Protein AF-A0A2I1R5F7-F1 (afdb_monomer_lite)

Sequence (65 aa):
MSEIAAGRIAHLLHVPLSELVAAIRRGEIAGRVQGSTATVTESVSRLLVWASNRRSDEITDNTTN

Organism: NCBI:txid2055

Secondary structure (DSSP, 8-state):
---EEHHHHHHHHT--HHHHHHHHHTTSS-EEEETTEEEE-S-HHHHHHHHHHHHHHHHHHTT--

Structure (mmCIF, N/CA/C/O backbone):
data_AF-A0A2I1R5F7-F1
#
_entry.id   AF-A0A2I1R5F7-F1
#
loop_
_atom_site.group_PDB
_atom_site.id
_atom_site.type_symbol
_atom_site.label_atom_id
_atom_site.label_alt_id
_atom_site.label_comp_id
_atom_site.label_asym_id
_atom_site.label_entity_id
_atom_site.label_seq_id
_atom_site.pdbx_PDB_ins_code
_atom_site.Cartn_x
_atom_site.Cartn_y
_atom_site.Cartn_z
_atom_site.occupancy
_atom_site.B_iso_or_equiv
_atom_site.auth_seq_id
_atom_site.auth_comp_id
_atom_site.auth_asym_id
_atom_site.auth_atom_id
_atom_site.pdbx_PDB_model_num
ATOM 1 N N . MET A 1 1 ? -7.182 -15.526 -5.902 1.00 60.19 1 MET A N 1
ATOM 2 C CA . MET A 1 1 ? -6.629 -14.359 -5.183 1.00 60.19 1 MET A CA 1
ATOM 3 C C . MET A 1 1 ? -5.910 -13.517 -6.229 1.00 60.19 1 MET A C 1
ATOM 5 O O . MET A 1 1 ? -5.127 -14.096 -6.970 1.00 60.19 1 MET A O 1
ATOM 9 N N . SER A 1 2 ? -6.260 -12.240 -6.395 1.00 76.88 2 SER A N 1
ATOM 10 C CA . SER A 1 2 ? -5.716 -11.400 -7.476 1.00 76.88 2 SER A CA 1
ATOM 11 C C . SER A 1 2 ? -4.480 -10.644 -6.989 1.00 76.88 2 SER A C 1
ATOM 13 O O . SER A 1 2 ? -4.547 -9.985 -5.957 1.00 76.88 2 SER A O 1
ATOM 15 N N . GLU A 1 3 ? -3.372 -10.732 -7.725 1.00 86.12 3 GLU A N 1
ATOM 16 C CA . GLU A 1 3 ? -2.161 -9.942 -7.479 1.00 86.12 3 GLU A CA 1
ATOM 17 C C . GLU A 1 3 ? -2.188 -8.669 -8.329 1.00 86.12 3 GLU A C 1
ATOM 19 O O . GLU A 1 3 ? -2.350 -8.731 -9.548 1.00 86.12 3 GLU A O 1
ATOM 24 N N . ILE A 1 4 ? -2.029 -7.506 -7.693 1.00 91.81 4 ILE A N 1
ATOM 25 C CA . ILE A 1 4 ? -1.995 -6.208 -8.380 1.00 91.81 4 ILE A CA 1
ATOM 26 C C . ILE A 1 4 ? -0.640 -5.550 -8.140 1.00 91.81 4 ILE A C 1
ATOM 28 O O . ILE A 1 4 ? -0.131 -5.550 -7.022 1.00 91.81 4 ILE A O 1
ATOM 32 N N . ALA A 1 5 ? -0.057 -4.954 -9.181 1.00 95.00 5 ALA A N 1
ATOM 33 C CA . ALA A 1 5 ? 1.182 -4.195 -9.057 1.00 95.00 5 ALA A CA 1
ATOM 34 C C . ALA A 1 5 ? 1.039 -3.063 -8.023 1.00 95.00 5 ALA A C 1
ATOM 36 O O . ALA A 1 5 ? 0.144 -2.218 -8.136 1.00 95.00 5 ALA A O 1
ATOM 37 N N . ALA A 1 6 ? 1.959 -3.007 -7.056 1.00 94.38 6 ALA A N 1
ATOM 38 C CA . ALA A 1 6 ? 1.946 -2.013 -5.982 1.00 94.38 6 ALA A CA 1
ATOM 39 C C . ALA A 1 6 ? 1.979 -0.575 -6.523 1.00 94.38 6 ALA A C 1
ATOM 41 O O . ALA A 1 6 ? 1.321 0.294 -5.968 1.00 94.38 6 ALA A O 1
ATOM 42 N N . GLY A 1 7 ? 2.650 -0.332 -7.657 1.00 95.12 7 GLY A N 1
ATOM 43 C CA . GLY A 1 7 ? 2.656 0.974 -8.332 1.00 95.12 7 GLY A CA 1
ATOM 44 C C . GLY A 1 7 ? 1.259 1.479 -8.701 1.00 95.12 7 GLY A C 1
ATOM 45 O O . GLY A 1 7 ?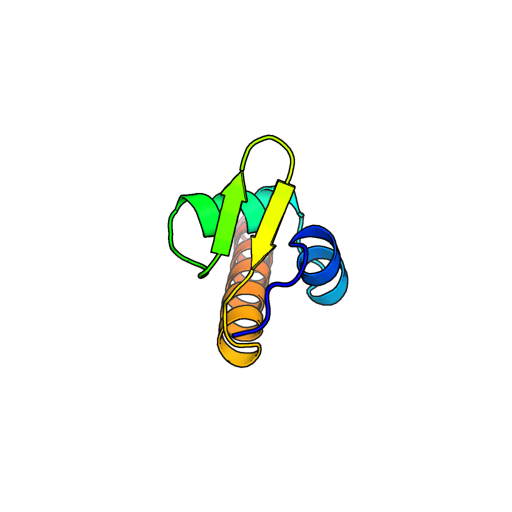 0.936 2.641 -8.467 1.00 95.12 7 GLY A O 1
ATOM 46 N N . ARG A 1 8 ? 0.396 0.594 -9.214 1.00 94.88 8 ARG A N 1
ATOM 47 C CA . ARG A 1 8 ? -0.982 0.953 -9.573 1.00 94.88 8 ARG A CA 1
ATOM 48 C C . ARG A 1 8 ? -1.825 1.238 -8.333 1.00 94.88 8 ARG A C 1
ATOM 50 O O . ARG A 1 8 ? -2.615 2.174 -8.343 1.00 94.88 8 ARG A O 1
ATOM 57 N N . ILE A 1 9 ? -1.646 0.450 -7.274 1.00 94.69 9 ILE A N 1
ATOM 58 C CA . ILE A 1 9 ? -2.340 0.660 -5.997 1.00 94.69 9 ILE A CA 1
ATOM 59 C C . ILE A 1 9 ? -1.907 1.980 -5.354 1.00 94.69 9 ILE A C 1
ATOM 61 O O . ILE A 1 9 ? -2.762 2.771 -4.973 1.00 94.69 9 ILE A O 1
ATOM 65 N N . ALA A 1 10 ? -0.601 2.251 -5.301 1.00 94.38 10 ALA A N 1
ATOM 66 C CA . ALA A 1 10 ? -0.054 3.491 -4.759 1.00 94.38 10 ALA A CA 1
ATOM 67 C C . ALA A 1 10 ? -0.625 4.724 -5.474 1.00 94.38 10 ALA A C 1
ATOM 69 O O . ALA A 1 10 ? -1.073 5.666 -4.826 1.00 94.38 10 ALA A O 1
ATOM 70 N N . HIS A 1 11 ? -0.695 4.671 -6.808 1.00 94.62 11 HIS A N 1
ATOM 71 C CA . HIS A 1 11 ? -1.297 5.731 -7.612 1.00 94.62 11 HIS A CA 1
ATOM 72 C C . HIS A 1 11 ? -2.781 5.956 -7.280 1.00 94.62 11 HIS A C 1
ATOM 74 O O . HIS A 1 11 ? -3.183 7.091 -7.054 1.00 94.62 11 HIS A O 1
ATOM 80 N N . LEU A 1 12 ? -3.585 4.887 -7.202 1.00 93.94 12 LEU A N 1
ATOM 81 C CA . LEU A 1 12 ? -5.022 4.983 -6.906 1.00 93.94 12 LEU A CA 1
ATOM 82 C C . LEU A 1 12 ? -5.315 5.495 -5.491 1.00 93.94 12 LEU A C 1
ATOM 84 O O . LEU A 1 12 ? -6.297 6.199 -5.281 1.00 93.94 12 LEU A O 1
ATOM 88 N N . LEU A 1 13 ? -4.478 5.128 -4.521 1.00 92.44 13 LEU A N 1
ATOM 89 C CA . LEU A 1 13 ? -4.626 5.552 -3.129 1.00 92.44 13 LEU A CA 1
ATOM 90 C C . LEU A 1 13 ? -3.985 6.918 -2.854 1.00 92.44 13 LEU A C 1
ATOM 92 O O . LEU A 1 13 ? -4.110 7.424 -1.742 1.00 92.44 13 LEU A O 1
ATOM 96 N N . HIS A 1 14 ? -3.321 7.518 -3.849 1.00 93.12 14 HIS A N 1
ATOM 97 C CA . HIS A 1 14 ? -2.542 8.747 -3.697 1.00 93.12 14 HIS A CA 1
ATOM 98 C C . HIS A 1 14 ? -1.523 8.664 -2.548 1.00 93.12 14 HIS A C 1
ATOM 100 O O . HIS A 1 14 ? -1.368 9.611 -1.783 1.00 93.12 14 HIS A O 1
ATOM 106 N N . VAL A 1 15 ? -0.834 7.525 -2.435 1.00 93.00 15 VAL A N 1
AT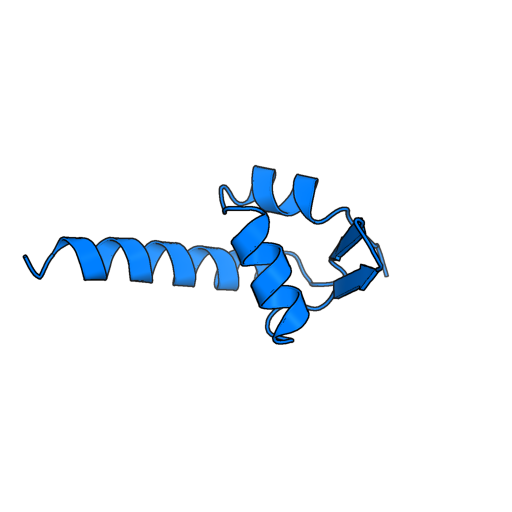OM 107 C CA . VAL A 1 15 ? 0.244 7.311 -1.459 1.00 93.00 15 VAL A CA 1
ATOM 108 C C . VAL A 1 15 ? 1.585 7.134 -2.175 1.00 93.00 15 VAL A C 1
ATOM 110 O O . VAL A 1 15 ? 1.621 6.612 -3.297 1.00 93.00 15 VAL A O 1
ATOM 113 N N . PRO A 1 16 ? 2.713 7.502 -1.550 1.00 94.38 16 PRO A N 1
ATOM 114 C CA . PRO A 1 16 ? 4.033 7.193 -2.080 1.00 94.38 16 PRO A CA 1
ATOM 115 C C . PRO A 1 16 ? 4.232 5.681 -2.276 1.00 94.38 16 PRO A C 1
ATOM 117 O O . PRO A 1 16 ? 3.994 4.873 -1.375 1.00 94.38 16 PRO A O 1
ATOM 120 N N . LEU A 1 17 ? 4.739 5.275 -3.447 1.00 94.81 17 LEU A N 1
ATOM 121 C CA . LEU A 1 17 ? 5.039 3.862 -3.720 1.00 94.81 17 LEU A CA 1
ATOM 122 C C . LEU A 1 17 ? 6.055 3.289 -2.722 1.00 94.81 17 LEU A C 1
ATOM 124 O O . LEU A 1 17 ? 5.917 2.146 -2.291 1.00 94.81 17 LEU A O 1
ATOM 128 N N . SER A 1 18 ? 7.064 4.074 -2.344 1.00 95.00 18 SER A N 1
ATOM 129 C CA . SER A 1 18 ? 8.072 3.687 -1.350 1.00 95.00 18 SER A CA 1
ATOM 130 C C . SER A 1 18 ? 7.442 3.311 -0.009 1.00 95.00 18 SER A C 1
ATOM 132 O O . SER A 1 18 ? 7.835 2.323 0.608 1.00 95.00 18 SER A O 1
ATOM 134 N N . GLU A 1 19 ? 6.429 4.060 0.410 1.00 94.88 19 GLU A N 1
ATOM 135 C CA . GLU A 1 19 ? 5.719 3.852 1.662 1.00 94.88 19 GLU A CA 1
ATOM 136 C C . GLU A 1 19 ? 4.837 2.600 1.618 1.00 94.88 19 GLU A C 1
ATOM 138 O O . GLU A 1 19 ? 4.864 1.791 2.549 1.00 94.88 19 GLU A O 1
ATOM 143 N N . LEU A 1 20 ? 4.123 2.386 0.508 1.00 95.31 20 LEU A N 1
ATOM 144 C CA . LEU A 1 20 ? 3.350 1.162 0.297 1.00 95.31 20 LEU A CA 1
ATOM 145 C C . LEU A 1 20 ? 4.259 -0.076 0.267 1.00 95.31 20 LEU A C 1
ATOM 147 O O . LEU A 1 20 ? 3.959 -1.086 0.898 1.00 95.31 20 LEU A O 1
ATOM 151 N N . VAL A 1 21 ? 5.406 -0.001 -0.413 1.00 96.38 21 VAL A N 1
ATOM 152 C CA . VAL A 1 21 ? 6.401 -1.086 -0.424 1.00 96.38 21 VAL A CA 1
ATOM 153 C C . VAL A 1 21 ? 6.938 -1.351 0.981 1.00 96.38 21 VAL A C 1
ATOM 155 O O . VAL A 1 21 ? 7.091 -2.510 1.370 1.00 96.38 21 VAL A O 1
ATOM 158 N N . ALA A 1 22 ? 7.204 -0.304 1.762 1.00 95.50 22 ALA A N 1
ATOM 159 C CA . ALA A 1 22 ? 7.641 -0.450 3.143 1.00 95.50 22 ALA A CA 1
ATOM 160 C C . ALA A 1 22 ? 6.562 -1.121 4.012 1.00 95.50 22 ALA A C 1
ATOM 162 O O . ALA A 1 22 ? 6.888 -2.013 4.791 1.00 95.50 22 ALA A O 1
ATOM 163 N N . ALA A 1 23 ? 5.285 -0.777 3.828 1.00 95.50 23 ALA A N 1
ATOM 164 C CA . ALA A 1 23 ? 4.171 -1.416 4.528 1.00 95.50 23 ALA A CA 1
ATOM 165 C C . ALA A 1 23 ? 4.029 -2.908 4.184 1.00 95.50 23 ALA A C 1
ATOM 167 O O . ALA A 1 23 ? 3.807 -3.721 5.081 1.00 95.50 23 ALA A O 1
ATOM 168 N N . ILE A 1 24 ? 4.242 -3.292 2.919 1.00 96.00 24 ILE A N 1
ATOM 169 C CA . ILE A 1 24 ? 4.288 -4.709 2.516 1.00 96.00 24 ILE A CA 1
ATOM 170 C C . ILE A 1 24 ? 5.451 -5.424 3.216 1.00 96.00 24 ILE A C 1
ATOM 172 O O . ILE A 1 24 ? 5.276 -6.506 3.769 1.00 96.00 24 ILE A O 1
ATOM 176 N N . ARG A 1 25 ? 6.643 -4.811 3.250 1.00 95.44 25 ARG A N 1
ATOM 177 C CA . ARG A 1 25 ? 7.823 -5.393 3.919 1.00 95.44 25 ARG A CA 1
ATOM 178 C C . ARG A 1 25 ? 7.645 -5.538 5.431 1.00 95.44 25 ARG A C 1
ATOM 180 O O . ARG A 1 25 ? 8.187 -6.479 6.000 1.00 95.44 25 ARG A O 1
ATOM 187 N N . ARG A 1 26 ? 6.895 -4.634 6.068 1.00 95.25 26 ARG A N 1
ATOM 188 C CA . ARG A 1 26 ? 6.548 -4.701 7.498 1.00 95.25 26 ARG A CA 1
ATOM 189 C C . ARG A 1 26 ? 5.393 -5.662 7.803 1.00 95.25 26 ARG A C 1
ATOM 191 O O . ARG A 1 26 ? 5.120 -5.909 8.970 1.00 95.25 26 ARG A O 1
ATOM 198 N N . GLY A 1 27 ? 4.727 -6.207 6.782 1.00 94.81 27 GLY A N 1
ATOM 199 C CA . GLY A 1 27 ? 3.577 -7.098 6.950 1.00 94.81 27 GLY A CA 1
ATOM 200 C C . GLY A 1 27 ? 2.274 -6.384 7.328 1.00 94.81 27 GLY A C 1
ATOM 201 O O . GLY A 1 27 ? 1.314 -7.042 7.718 1.00 94.81 27 GLY A O 1
ATOM 202 N N . GLU A 1 28 ? 2.214 -5.055 7.207 1.00 94.56 28 GLU A N 1
ATOM 203 C CA . GLU A 1 28 ? 0.985 -4.275 7.431 1.00 94.56 28 GLU A CA 1
ATOM 204 C C . GLU A 1 28 ? -0.047 -4.513 6.320 1.00 94.56 28 GLU A C 1
ATOM 206 O O . GLU A 1 28 ? -1.253 -4.543 6.573 1.00 94.56 28 GLU A O 1
ATOM 211 N N . ILE A 1 29 ? 0.446 -4.685 5.090 1.00 95.75 29 ILE A N 1
ATOM 212 C CA . ILE A 1 29 ? -0.335 -4.950 3.881 1.00 95.75 29 ILE A CA 1
ATOM 213 C C . ILE A 1 29 ? 0.068 -6.311 3.323 1.00 95.75 29 ILE A C 1
ATOM 215 O O . ILE A 1 29 ? 1.254 -6.560 3.096 1.00 95.75 29 ILE A O 1
ATOM 219 N N . ALA A 1 30 ? -0.911 -7.178 3.046 1.00 95.88 30 ALA A N 1
ATOM 220 C CA . ALA A 1 30 ? -0.645 -8.431 2.353 1.00 95.88 30 ALA A CA 1
ATOM 221 C C . ALA A 1 30 ? -0.119 -8.170 0.932 1.00 95.88 30 ALA A C 1
ATOM 223 O O . ALA A 1 30 ? -0.745 -7.496 0.108 1.00 95.88 30 ALA A O 1
ATOM 224 N N . GLY A 1 31 ? 1.058 -8.712 0.644 1.00 95.00 31 GLY A N 1
ATOM 225 C CA . GLY A 1 31 ? 1.717 -8.556 -0.639 1.00 95.00 31 GLY A CA 1
ATOM 226 C C . GLY A 1 31 ? 3.064 -9.258 -0.664 1.00 95.00 31 GLY A C 1
ATOM 227 O O . GLY A 1 31 ? 3.482 -9.894 0.306 1.00 95.00 31 GLY A O 1
ATOM 228 N N . ARG A 1 32 ? 3.763 -9.130 -1.787 1.00 96.00 32 ARG A N 1
ATOM 229 C CA . ARG A 1 32 ? 5.107 -9.675 -1.963 1.00 96.00 32 ARG A CA 1
ATOM 230 C C . ARG A 1 32 ? 5.999 -8.634 -2.615 1.00 96.00 32 ARG A C 1
ATOM 232 O O . ARG A 1 32 ? 5.581 -7.913 -3.515 1.00 96.00 32 ARG A O 1
ATOM 239 N N . VAL A 1 33 ? 7.254 -8.590 -2.180 1.00 95.25 33 VAL A N 1
ATOM 240 C CA . VAL A 1 33 ? 8.307 -7.824 -2.849 1.00 95.25 33 VAL A CA 1
ATOM 241 C C . VAL A 1 33 ? 9.383 -8.797 -3.307 1.00 95.25 33 VAL A C 1
ATOM 243 O O . VAL A 1 33 ? 9.956 -9.514 -2.488 1.00 95.25 33 V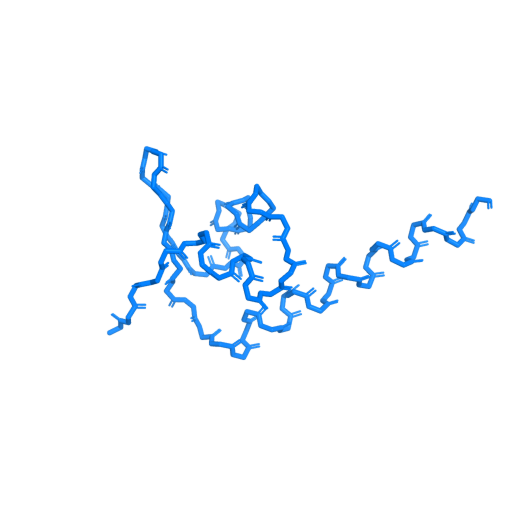AL A O 1
ATOM 246 N N . GLN A 1 34 ? 9.646 -8.835 -4.610 1.00 93.94 34 GLN A N 1
ATOM 247 C CA . GLN A 1 34 ? 10.650 -9.694 -5.229 1.00 93.94 34 GLN A CA 1
ATOM 248 C C . GLN A 1 34 ? 11.510 -8.866 -6.186 1.00 93.94 34 GLN A C 1
ATOM 250 O O . GLN A 1 34 ? 11.039 -8.402 -7.224 1.00 93.94 34 GLN A O 1
ATOM 255 N N . GLY A 1 35 ? 12.781 -8.668 -5.824 1.00 90.44 35 GLY A N 1
ATOM 256 C CA . GLY A 1 35 ? 13.684 -7.784 -6.563 1.00 90.44 35 GLY A CA 1
ATOM 257 C C . GLY A 1 35 ? 13.108 -6.369 -6.677 1.00 90.44 35 GLY A C 1
ATOM 258 O O . GLY A 1 35 ? 12.796 -5.745 -5.661 1.00 90.44 35 GLY A O 1
ATOM 259 N N . SER A 1 36 ? 12.939 -5.899 -7.914 1.00 90.06 36 SER A N 1
ATOM 260 C CA . SER A 1 36 ? 12.373 -4.582 -8.246 1.00 90.06 36 SER A CA 1
ATOM 261 C C . SER A 1 36 ? 10.848 -4.580 -8.407 1.00 90.06 36 SER A C 1
ATOM 263 O O . SER A 1 36 ? 10.267 -3.542 -8.719 1.00 90.06 36 SER A O 1
ATOM 265 N N . THR A 1 37 ? 10.190 -5.723 -8.203 1.00 92.25 37 THR A N 1
ATOM 266 C CA . THR A 1 37 ? 8.742 -5.876 -8.369 1.00 92.25 37 THR A CA 1
ATOM 267 C C . THR A 1 37 ? 8.063 -5.993 -7.0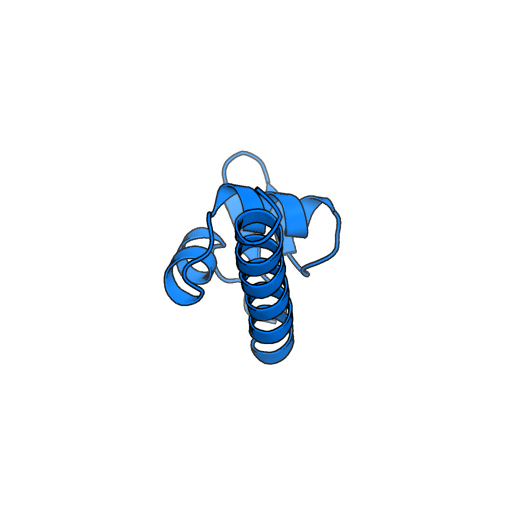10 1.00 92.25 37 THR A C 1
ATOM 269 O O . THR A 1 37 ? 8.501 -6.751 -6.145 1.00 92.25 37 THR A O 1
ATOM 272 N N . ALA A 1 38 ? 6.959 -5.270 -6.827 1.00 95.75 38 ALA A N 1
ATOM 273 C CA . ALA A 1 38 ? 6.099 -5.384 -5.654 1.00 95.75 38 ALA A CA 1
ATOM 274 C C . ALA A 1 38 ? 4.643 -5.600 -6.080 1.00 95.75 38 ALA A C 1
ATOM 276 O O . ALA A 1 38 ? 4.131 -4.887 -6.950 1.00 95.75 38 ALA A O 1
ATOM 277 N N . THR A 1 39 ? 3.976 -6.566 -5.454 1.00 96.81 39 THR A N 1
ATOM 278 C CA . THR A 1 39 ? 2.562 -6.885 -5.663 1.00 96.81 39 THR A CA 1
ATOM 279 C C . THR A 1 39 ? 1.795 -6.836 -4.349 1.00 96.81 39 THR A C 1
ATOM 281 O O . THR A 1 39 ? 2.346 -7.064 -3.273 1.00 96.81 39 THR A O 1
ATOM 284 N N . VAL A 1 40 ? 0.511 -6.513 -4.449 1.00 96.06 40 VAL A N 1
ATOM 285 C CA . VAL A 1 40 ? -0.442 -6.443 -3.343 1.00 96.06 40 VAL A CA 1
ATOM 286 C C . VAL A 1 40 ? -1.483 -7.542 -3.538 1.00 96.06 40 VAL A C 1
ATOM 288 O O . VAL A 1 40 ? -2.026 -7.692 -4.634 1.00 96.06 40 VAL A O 1
ATOM 291 N N . THR A 1 41 ? -1.749 -8.294 -2.471 1.00 95.38 41 THR A N 1
ATOM 292 C CA . THR A 1 41 ? -2.748 -9.378 -2.382 1.00 95.38 41 THR A CA 1
ATOM 293 C C . THR A 1 41 ? -3.799 -9.107 -1.305 1.00 95.38 41 THR A C 1
ATOM 295 O O . THR A 1 41 ? -4.469 -10.017 -0.822 1.00 95.38 41 THR A O 1
ATOM 298 N N . GLU A 1 42 ? -3.937 -7.848 -0.905 1.00 92.75 42 GLU A N 1
ATOM 299 C CA . GLU A 1 42 ? -4.808 -7.410 0.176 1.00 92.75 42 GLU A CA 1
ATOM 300 C C . GLU A 1 42 ? -6.204 -6.997 -0.320 1.00 92.75 42 GLU A C 1
ATOM 302 O O . GLU A 1 42 ? -6.396 -6.630 -1.482 1.00 92.75 42 GLU A O 1
ATOM 307 N N . SER A 1 43 ? -7.195 -7.035 0.574 1.00 93.38 43 SER A N 1
ATOM 308 C CA . SER A 1 43 ? -8.539 -6.526 0.283 1.00 93.38 43 SER A CA 1
ATOM 309 C C . SER A 1 43 ? -8.554 -5.005 0.075 1.00 93.38 43 SER A C 1
ATOM 311 O O . SER A 1 43 ? -7.846 -4.254 0.750 1.00 93.38 43 SER A O 1
ATOM 313 N N . VAL A 1 44 ? -9.430 -4.530 -0.819 1.00 91.19 44 VAL A N 1
ATOM 314 C CA . VAL A 1 44 ? -9.599 -3.090 -1.101 1.00 91.19 44 VAL A CA 1
ATOM 315 C C . VAL A 1 44 ? -9.953 -2.308 0.165 1.00 91.19 44 VAL A C 1
ATOM 317 O O . VAL A 1 44 ? -9.367 -1.261 0.419 1.00 91.19 44 VAL A O 1
ATOM 320 N N . SER A 1 45 ? -10.862 -2.823 0.997 1.00 93.88 45 SER A N 1
ATOM 321 C CA . SER A 1 45 ? -11.272 -2.158 2.240 1.00 93.88 45 SER A CA 1
ATOM 322 C C . SER A 1 45 ? -10.099 -1.938 3.197 1.00 93.88 45 SER A C 1
ATOM 324 O O . SER A 1 45 ? -9.960 -0.848 3.746 1.00 93.88 45 SER A O 1
ATOM 326 N N . ARG A 1 46 ? -9.218 -2.933 3.369 1.00 93.06 46 ARG A N 1
ATOM 327 C CA . ARG A 1 46 ? -8.050 -2.794 4.249 1.00 93.06 46 ARG A CA 1
ATOM 328 C C . ARG A 1 46 ? -7.020 -1.818 3.681 1.00 93.06 46 ARG A C 1
ATOM 330 O O . ARG A 1 46 ? -6.447 -1.044 4.441 1.00 93.06 46 ARG A O 1
ATOM 337 N N . LEU A 1 47 ? -6.827 -1.816 2.361 1.00 93.75 47 LEU A N 1
ATOM 338 C CA . LEU A 1 47 ? -5.966 -0.846 1.681 1.00 93.75 47 LEU A CA 1
ATOM 339 C C . LEU A 1 47 ? -6.449 0.595 1.890 1.00 93.75 47 LEU A C 1
ATOM 341 O O . LEU A 1 47 ? -5.633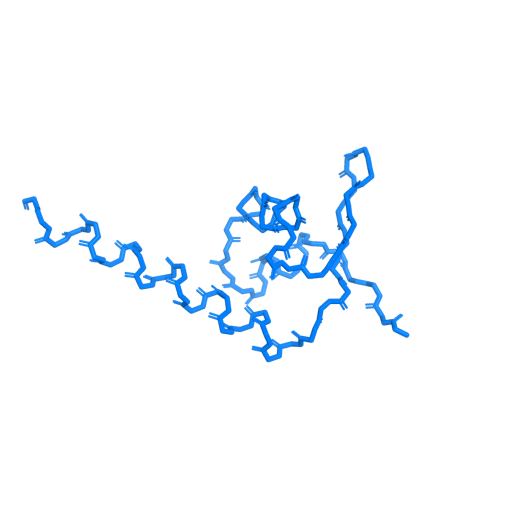 1.474 2.157 1.00 93.75 47 LEU A O 1
ATOM 345 N N . LEU A 1 48 ? -7.763 0.825 1.815 1.00 93.50 48 LEU A N 1
ATOM 346 C CA . LEU A 1 48 ? -8.360 2.138 2.063 1.00 93.50 48 LEU A CA 1
ATOM 347 C C . LEU A 1 48 ? -8.160 2.587 3.514 1.00 93.50 48 LEU A C 1
ATOM 349 O O . LEU A 1 48 ? -7.705 3.703 3.734 1.00 93.50 48 LEU A O 1
ATOM 353 N N . VAL A 1 49 ? -8.427 1.714 4.494 1.00 94.31 49 VAL A N 1
ATOM 354 C CA . VAL A 1 49 ? -8.206 2.025 5.921 1.00 94.31 49 VAL A CA 1
ATOM 355 C C . VAL A 1 49 ? -6.741 2.367 6.191 1.00 94.31 49 VAL A C 1
ATOM 357 O O . VAL A 1 49 ? -6.447 3.364 6.846 1.00 94.31 49 VAL A O 1
ATOM 360 N N . TRP A 1 50 ? -5.814 1.569 5.660 1.00 93.69 50 TRP A N 1
ATOM 361 C CA . TRP A 1 50 ? -4.384 1.822 5.814 1.00 93.69 50 TRP A CA 1
ATOM 362 C C . TRP A 1 50 ? -3.966 3.173 5.207 1.00 93.69 50 TRP A C 1
ATOM 364 O O . TRP A 1 50 ? -3.261 3.937 5.863 1.00 93.69 50 TRP A O 1
ATOM 374 N N . ALA A 1 51 ? -4.447 3.507 4.004 1.00 92.50 51 ALA A N 1
ATOM 375 C CA . ALA A 1 51 ? -4.144 4.783 3.354 1.00 92.50 51 ALA A CA 1
ATOM 376 C C . ALA A 1 51 ? -4.743 5.986 4.107 1.00 92.50 51 ALA A C 1
ATOM 378 O O . ALA A 1 51 ? -4.097 7.027 4.220 1.00 92.50 51 ALA A O 1
ATOM 379 N N . SER A 1 52 ? -5.955 5.848 4.657 1.00 91.44 52 SER A N 1
ATOM 380 C CA . SER A 1 52 ? -6.584 6.890 5.477 1.00 91.44 52 SER A CA 1
ATOM 381 C C . SER A 1 52 ? -5.777 7.200 6.737 1.00 91.44 52 SER A C 1
ATOM 383 O O . SER A 1 52 ? -5.561 8.374 7.025 1.00 91.44 52 SER A O 1
ATOM 385 N N . ASN A 1 53 ? -5.274 6.177 7.436 1.00 89.88 53 ASN A N 1
ATOM 386 C CA . ASN A 1 53 ? -4.465 6.373 8.643 1.00 89.88 53 ASN A CA 1
ATOM 387 C C . ASN A 1 53 ? -3.184 7.170 8.353 1.00 89.88 53 ASN A C 1
ATOM 389 O O . ASN A 1 53 ? -2.826 8.052 9.123 1.00 89.88 53 ASN A O 1
ATOM 393 N N . ARG A 1 54 ? -2.538 6.934 7.206 1.00 83.44 54 ARG A N 1
ATOM 394 C CA . ARG A 1 54 ? -1.310 7.657 6.833 1.00 83.44 54 ARG A CA 1
ATOM 395 C C . ARG A 1 54 ? -1.531 9.118 6.485 1.00 83.44 54 ARG A C 1
ATOM 397 O O . ARG A 1 54 ? -0.699 9.958 6.803 1.00 83.44 54 ARG A O 1
ATOM 404 N N . ARG A 1 55 ? -2.683 9.443 5.901 1.00 80.81 55 ARG A N 1
ATOM 405 C CA . ARG A 1 55 ? -3.068 10.840 5.675 1.00 80.81 55 ARG A CA 1
ATOM 406 C C . ARG A 1 55 ? -3.341 11.579 6.991 1.00 80.81 55 ARG A C 1
ATOM 408 O O . ARG A 1 55 ? -3.093 12.776 7.075 1.00 80.81 55 ARG A O 1
ATOM 415 N N . SER A 1 56 ? -3.861 10.891 8.007 1.00 70.31 56 SER A N 1
ATOM 416 C CA . SER A 1 56 ? -4.085 11.480 9.334 1.00 70.31 56 SER A CA 1
ATOM 417 C C . SER A 1 56 ? -2.780 11.784 10.077 1.00 70.31 56 SER A C 1
ATOM 419 O O . SER A 1 56 ? -2.709 12.808 10.759 1.00 70.31 56 SER A O 1
ATOM 421 N N . ASP A 1 57 ? -1.750 10.952 9.903 1.00 65.31 57 ASP A N 1
ATOM 422 C CA . ASP A 1 57 ? -0.420 11.193 10.478 1.00 65.31 57 ASP A CA 1
ATOM 423 C C . ASP A 1 57 ? 0.202 12.486 9.905 1.00 65.31 57 ASP A C 1
ATOM 425 O O . ASP A 1 57 ? 0.628 13.356 10.663 1.00 65.31 57 ASP A O 1
ATOM 429 N N . GLU A 1 58 ? 0.123 12.690 8.583 1.00 59.88 58 GLU A N 1
ATOM 430 C CA . GLU A 1 58 ? 0.647 13.892 7.903 1.00 59.88 58 GLU A CA 1
ATOM 431 C C . GLU A 1 58 ? -0.033 15.199 8.364 1.00 59.88 58 GLU A C 1
ATOM 433 O O . GLU A 1 58 ? 0.601 16.249 8.459 1.00 59.88 58 GLU A O 1
ATOM 438 N N . ILE A 1 59 ? -1.326 15.150 8.705 1.00 60.38 59 ILE A N 1
ATOM 439 C CA . ILE A 1 59 ? -2.076 16.318 9.202 1.00 60.38 59 ILE A CA 1
ATOM 440 C C . ILE A 1 59 ? -1.660 16.683 10.636 1.00 60.38 59 ILE A C 1
ATOM 442 O O . ILE A 1 59 ? -1.648 17.862 11.008 1.00 60.38 59 ILE A O 1
ATOM 446 N N . THR A 1 60 ? -1.317 15.683 11.446 1.00 60.19 60 THR A N 1
ATOM 447 C CA . THR A 1 60 ? -0.988 15.878 12.863 1.00 60.19 60 THR A CA 1
ATOM 448 C C . THR A 1 60 ? 0.419 16.459 13.030 1.00 60.19 60 THR A C 1
ATOM 450 O O . THR A 1 60 ? 0.609 17.376 13.834 1.00 60.19 60 THR A O 1
ATOM 453 N N . ASP A 1 61 ? 1.378 16.026 12.206 1.00 57.69 61 ASP A N 1
ATOM 454 C CA . ASP A 1 61 ? 2.747 16.566 12.207 1.00 57.69 61 ASP A CA 1
ATOM 455 C C . ASP A 1 61 ? 2.804 18.050 11.791 1.00 57.69 61 ASP A C 1
ATOM 457 O O . ASP A 1 61 ? 3.667 18.795 12.252 1.00 57.69 61 ASP A O 1
ATOM 461 N N . ASN A 1 62 ? 1.840 18.529 10.997 1.00 53.97 62 ASN A N 1
ATOM 462 C CA . ASN A 1 62 ? 1.821 19.908 10.497 1.00 53.97 62 ASN A CA 1
ATOM 463 C C . ASN A 1 62 ? 1.142 20.928 11.442 1.00 53.97 62 ASN A C 1
ATOM 465 O O . ASN A 1 62 ? 1.092 22.113 11.119 1.00 53.97 62 ASN A O 1
ATOM 469 N N . THR A 1 63 ? 0.599 20.489 12.587 1.00 55.06 63 THR A N 1
ATOM 470 C CA . THR A 1 63 ? -0.145 21.345 13.544 1.00 55.06 63 THR A CA 1
ATOM 471 C C . THR A 1 63 ? 0.656 21.671 14.818 1.00 55.06 63 THR A C 1
ATOM 473 O O . THR A 1 63 ? 0.228 22.496 15.622 1.00 55.06 63 THR A O 1
ATOM 476 N N . THR A 1 64 ? 1.834 21.068 15.013 1.00 54.62 64 THR A N 1
ATOM 477 C CA . THR A 1 64 ? 2.630 21.215 16.254 1.00 54.62 64 THR A CA 1
ATOM 478 C C . THR A 1 64 ? 3.871 22.107 16.085 1.00 54.62 64 THR A C 1
ATOM 480 O O . THR A 1 64 ? 4.787 22.033 16.900 1.00 54.62 64 THR A O 1
ATOM 483 N N . ASN A 1 65 ? 3.924 22.956 15.051 1.00 46.19 65 ASN A N 1
ATOM 484 C CA . ASN A 1 65 ? 5.064 23.848 14.800 1.00 46.19 65 ASN A CA 1
ATOM 485 C C . ASN A 1 65 ? 4.651 25.320 14.727 1.00 46.19 65 ASN A C 1
ATOM 487 O O . ASN A 1 65 ? 3.721 25.624 13.946 1.00 46.19 65 ASN A O 1
#

pLDDT: mean 87.36, std 13.67, range [46.19, 96.81]

Radius of gyration: 12.42 Å; chains: 1; bounding box: 25×38×26 Å

Foldseek 3Di:
DDKDWLVVLCVVLVHDSVVSVVCCVVVVFAWDDDDPTTIGPHDPVSSNVVSVVVVVVVVVVVPPD

=== Feature glossary ===
A reading guide for the features in this record.

Start from the sequence.

  · This is the polypeptide sequence — one letter per residue, N-terminus first. Length ranges from a few dozen residues for small domains to over a thousand for large multi-domain proteins.

Fold it, and you get atomic coordinates and the backbone conformation that goes with them.

  · Structure coordinates are given as an mmCIF _atom_site loop: one row per atom with element, residue name, chain id, sequence number, and x/y/z position in Å. Only the four main-chain atoms per residue are included here; side chains are omitted to keep the record compact.

  · Backbone dihedral angles. Every residue except chain termini has a φ (preceding-C → N → Cα → C) and a ψ (N → Cα → C → next-N). They are reported in degrees following the IUPAC sign convention. Secondary structure is essentially a statement about which (φ, ψ) basin each residue occupies.

  · The SS8 string is DSSP's per-residue secondary-structure call. α-helix (H) means an i→i+4 H-bond ladder; β-strand (E) means the residue participates in a β-sheet; 3₁₀ (G) and π (I) are tighter and wider helices; T/S are turns/bends; '-' is loop.

  · SS3 is a coarse helix/strand/coil call (letters a/b/c) made by the P-SEA algorithm from inter-Cα distances and dihedrals. It is less detailed than DSSP but needs only Cα positions.

Summarize the fold with a handful of shape 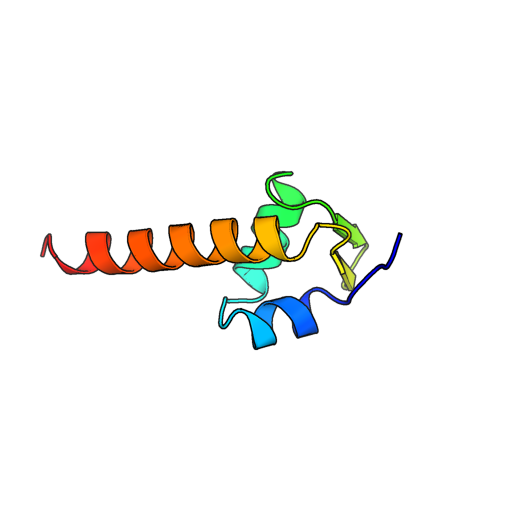descriptors and a per-residue structural alphabet.

  · Radius of gyration (Rg) is the root-mean-square distance of Cα atoms from their centroid — a single number for overall size and compactness. A globular domain of N residues has Rg ≈ 2.2·N^0.38 Å; an extended or disordered chain has a much larger Rg. The Cα contact count is the number of residue pairs whose Cα atoms are within 8 Å and are more than four positions apart in sequence — a standard proxy for tertiary packing density. The bounding box is the smallest axis-aligned box enclosing all Cα atoms.

  · The Foldseek 3Di string encodes local tertiary geometry as a 20-letter alphabet — one character per residue — derived from the relative positions of nearby Cα atoms. Unlike the amino-acid sequence, 3Di is a direct function of the 3D structure, so two proteins with the same fold have similar 3Di strings even at low sequence identity.

  · Solvent-accessible surface area (SASA) is the area in Å² traced out by the centre of a 1.4 Å probe sphere (a water molecule) rolled over the protein's van der Waals surface (Shrake–Rupley / Lee–Richards construction). Buried residues have near-zero SASA; fully exposed residues can exceed 200 Å². The total SASA scales roughly with the number of surface residues.

Ask how reliable the model is.

  · pLDDT (predicted Local Distance Difference Test) is AlphaFold's per-residue confidence score, ranging from 0 to 100. Values above 90 indicate high confidence (typically well-packed cores); 70–90 is confident; 50–70 low confidence; below 50 usually means the region is disordered or the prediction is unreliable there. AlphaFold stores pLDDT in the mmCIF B-factor column.

  · B-factor (Debye–Waller factor) reflects atomic displacement in the crystal lattice. It is an experimental observable (units Å²), not a prediction; low values mean the atom is pinned down, high values mean it moves or is heterogeneous across the crystal.

  · Predicted Aligned Error (PAE) is an AlphaFold confidence matrix: entry (i, j) is the expected error in the position of residue j, in ångströms, when the prediction is superimposed on the true structure at residue i. Low PAE within a block of residues means that block is internally rigid and well-predicted; high PAE between two blocks means their relative placement is uncertain even if each block individually is confident.

Place it in context: what it resembles, what it is annotated as, and how it looks.

  · Nearest PDB neighbors are the top structural matches found by Foldseek when searching this structure against the entire Protein Data Bank. Each hit reports a TM-score (0 to 1; >0.5 almost always implies the same fold) and an E-value. These are *structural* homologs — they may share no detectable sequence similarity.

  · Functional annotations link the protein to curated databases. InterPro entries identify conserved domains and families by matching the sequence against member-database signatures (Pfam, PROSITE, CDD, …). Gene Ontology (GO) terms describe molecular function, biological process, and cellular component in a controlled vocabulary. CATH places the structure in a hierarchical fold classification (Class/Architecture/Topology/Homologous-superfamily). The organism is the source species.

  · Three diagnostic plots accompany the record. The Cα contact map visualizes the tertiary structure as a 2D adjacency matrix (8 Å cutoff, sequence-local contacts suppressed). The Ramachandran plot shows the distribution of backbone (φ, ψ) torsions, with points in the α and β basins reflecting secondary structure content. The PAE plot shows AlphaFold's inter-residue confidence as a color matrix.

  · Six rendered views show the 3D structure from the faces of a cube — i.e. along ±x, ±y, ±z. Rendering representation is drawn randomly per protein from cartoon (secondary-structure ribbons), sticks (backbone bonds), or molecular surface; coloring is either N→C rainbow (blue at the N-terminus through red at the C-terminus) or one color per chain.